Protein AF-A0A661URQ0-F1 (afdb_monomer_lite)

Sequence (69 aa):
YGPGDFFGEMALFEGFPRSATVRAVEDSECLAMTRWDFTAELKNRPEIALGMLPVLVRRLREADQRLAD

Radius of gyration: 13.48 Å; chains: 1; bounding box: 33×27×31 Å

Secondary structure (DSSP, 8-state):
--TT----HHHHHH-PPPSS----SS--------HHHHHHHHHH-THHHHHHHHHHHHHHHHHHHHHH-

Structure (mmCIF, N/CA/C/O backbone):
data_AF-A0A661URQ0-F1
#
_entry.id   AF-A0A661URQ0-F1
#
loop_
_atom_site.group_PDB
_atom_site.id
_atom_site.type_symbol
_atom_site.label_atom_id
_atom_site.label_alt_id
_atom_site.label_comp_id
_atom_site.label_asym_id
_atom_site.label_entity_id
_atom_site.label_seq_id
_atom_site.pdbx_PDB_ins_code
_atom_site.Cartn_x
_atom_site.Cartn_y
_atom_site.Cartn_z
_atom_site.occupancy
_atom_site.B_iso_or_equiv
_atom_site.auth_seq_id
_atom_site.auth_comp_id
_atom_site.auth_asym_id
_atom_site.auth_atom_id
_atom_site.pdbx_PDB_model_num
ATOM 1 N N . TYR A 1 1 ? 7.491 -8.209 -5.357 1.00 85.38 1 TYR A N 1
ATOM 2 C CA . TYR A 1 1 ? 6.058 -8.389 -5.096 1.00 85.38 1 TYR A CA 1
ATOM 3 C C . TYR A 1 1 ? 5.724 -9.836 -5.368 1.00 85.38 1 TYR A C 1
ATOM 5 O O . TYR A 1 1 ? 5.940 -10.283 -6.487 1.00 85.38 1 TYR A O 1
ATOM 13 N N . GLY A 1 2 ? 5.283 -10.549 -4.341 1.00 90.69 2 GLY A N 1
ATOM 14 C CA . GLY A 1 2 ? 4.807 -11.928 -4.397 1.00 90.69 2 GLY A CA 1
ATOM 15 C C . GLY A 1 2 ? 3.779 -12.192 -3.289 1.00 90.69 2 GLY A C 1
ATOM 16 O O . GLY A 1 2 ? 3.329 -11.241 -2.644 1.00 90.69 2 GLY A O 1
ATOM 17 N N . PRO A 1 3 ? 3.398 -13.458 -3.050 1.00 93.38 3 PRO A N 1
ATOM 18 C CA . PRO A 1 3 ? 2.429 -13.806 -2.014 1.00 93.38 3 PRO A CA 1
ATOM 19 C C . PRO A 1 3 ? 2.792 -13.205 -0.648 1.00 93.38 3 PRO A C 1
ATOM 21 O O . PRO A 1 3 ? 3.905 -13.384 -0.157 1.00 93.38 3 PRO A O 1
ATOM 24 N N . GLY A 1 4 ? 1.849 -12.479 -0.042 1.00 89.62 4 GLY A N 1
ATOM 25 C CA . GLY A 1 4 ? 2.029 -11.806 1.250 1.00 89.62 4 GLY A CA 1
ATOM 26 C C . GLY A 1 4 ? 2.619 -10.390 1.185 1.00 89.62 4 GLY A C 1
ATOM 27 O O . GLY A 1 4 ? 2.587 -9.686 2.193 1.00 89.62 4 GLY A O 1
ATOM 28 N N . ASP A 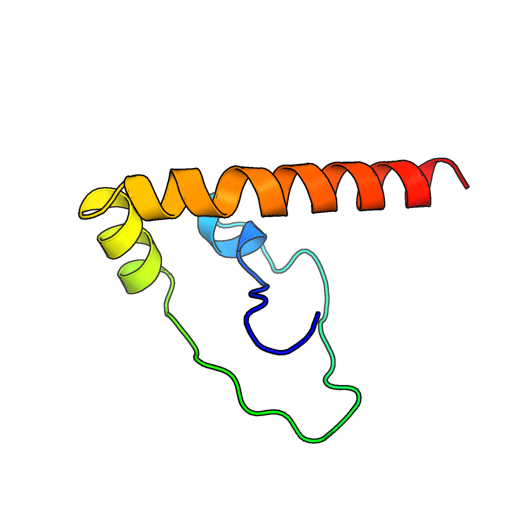1 5 ? 3.102 -9.932 0.026 1.00 91.50 5 ASP A N 1
ATOM 29 C CA . ASP A 1 5 ? 3.470 -8.525 -0.157 1.00 91.50 5 ASP A CA 1
ATOM 30 C C . ASP A 1 5 ? 2.220 -7.632 -0.309 1.00 91.50 5 ASP A C 1
ATOM 32 O O . ASP A 1 5 ? 1.166 -8.060 -0.775 1.00 91.50 5 ASP A O 1
ATOM 36 N N . PHE A 1 6 ? 2.364 -6.344 0.013 1.00 91.94 6 PHE A N 1
ATOM 37 C CA . PHE A 1 6 ? 1.345 -5.307 -0.210 1.00 91.94 6 PHE A CA 1
ATOM 38 C C . PHE A 1 6 ? 1.885 -4.176 -1.088 1.00 91.94 6 PHE A C 1
ATOM 40 O O . PHE A 1 6 ? 3.093 -3.979 -1.159 1.00 91.94 6 PHE A O 1
ATOM 47 N N . PHE A 1 7 ? 1.032 -3.384 -1.733 1.00 91.31 7 PHE A N 1
ATOM 48 C CA . PHE A 1 7 ? 1.452 -2.209 -2.508 1.00 91.31 7 PHE A CA 1
ATOM 49 C C . PHE A 1 7 ? 0.361 -1.135 -2.545 1.00 91.31 7 PHE A C 1
ATOM 51 O O . PHE A 1 7 ? -0.798 -1.390 -2.222 1.00 91.31 7 PHE A O 1
ATOM 58 N N . GLY A 1 8 ? 0.723 0.072 -2.986 1.00 89.31 8 GLY A N 1
ATOM 59 C CA . GLY A 1 8 ? -0.199 1.209 -3.088 1.00 89.31 8 GLY A CA 1
ATOM 60 C C . GLY A 1 8 ? -0.374 1.989 -1.783 1.00 89.31 8 GLY A C 1
ATOM 61 O O . GLY A 1 8 ? -1.171 2.922 -1.737 1.00 89.31 8 GLY A O 1
ATOM 62 N N . GLU A 1 9 ? 0.402 1.646 -0.758 1.00 88.00 9 GLU A N 1
ATOM 63 C CA . GLU A 1 9 ? 0.400 2.254 0.568 1.00 88.00 9 GLU A CA 1
ATOM 64 C C . GLU A 1 9 ? 0.827 3.725 0.553 1.00 88.00 9 GLU A C 1
ATOM 66 O O . GLU A 1 9 ? 0.304 4.522 1.326 1.00 88.00 9 GLU A O 1
ATOM 71 N N . MET A 1 10 ? 1.708 4.109 -0.375 1.00 81.50 10 MET A N 1
ATOM 72 C CA . MET A 1 10 ? 2.222 5.480 -0.486 1.00 81.50 10 MET A CA 1
ATOM 73 C C . MET A 1 10 ? 1.089 6.503 -0.663 1.00 81.50 10 MET A C 1
ATOM 75 O O . MET A 1 10 ? 1.036 7.517 0.029 1.00 81.50 10 MET A O 1
ATOM 79 N N . ALA A 1 11 ? 0.109 6.188 -1.517 1.00 83.69 11 ALA A N 1
ATOM 80 C CA . ALA A 1 11 ? -1.052 7.049 -1.744 1.00 83.69 11 ALA A CA 1
ATOM 81 C C . ALA A 1 11 ? -1.992 7.123 -0.523 1.00 83.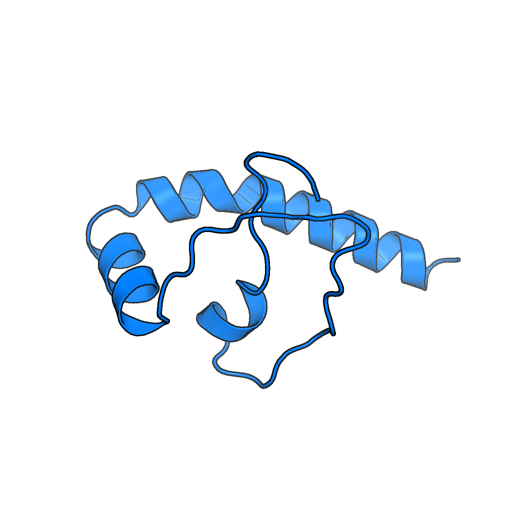69 11 ALA A C 1
ATOM 83 O O . ALA A 1 11 ? -2.746 8.086 -0.373 1.00 83.69 11 ALA A O 1
ATOM 84 N N . LEU A 1 12 ? -1.968 6.115 0.358 1.00 84.38 12 LEU A N 1
ATOM 85 C CA . LEU A 1 12 ? -2.811 6.078 1.555 1.00 84.38 12 LEU A CA 1
ATOM 86 C C . LEU A 1 12 ? -2.277 7.006 2.651 1.00 84.38 12 LEU A C 1
ATOM 88 O O . LEU A 1 12 ? -3.078 7.695 3.290 1.00 84.38 12 LEU A O 1
ATOM 92 N N . PHE A 1 13 ? -0.951 7.045 2.829 1.00 76.12 13 PHE A N 1
ATOM 93 C CA . PHE A 1 13 ? -0.288 7.871 3.840 1.00 76.12 13 PHE A CA 1
ATOM 94 C C . PHE A 1 13 ? -0.319 9.357 3.494 1.00 76.12 13 PHE A C 1
ATOM 96 O O . PHE A 1 13 ? -0.730 10.170 4.320 1.00 76.12 13 PHE A O 1
ATOM 103 N N . GLU A 1 14 ? 0.066 9.719 2.273 1.00 68.50 14 GLU A N 1
ATOM 104 C CA . GLU A 1 14 ? 0.251 11.130 1.925 1.00 68.50 14 GLU A CA 1
ATOM 105 C C . GLU A 1 14 ? -1.010 11.772 1.325 1.00 68.50 14 GLU A C 1
ATOM 107 O O . GLU A 1 14 ? -1.116 12.991 1.229 1.00 68.50 14 GLU A O 1
ATOM 112 N N . GLY A 1 15 ? -2.002 10.965 0.926 1.00 67.25 15 GLY A N 1
ATOM 113 C CA . GLY A 1 15 ? -3.193 11.459 0.229 1.00 67.25 15 GLY A CA 1
ATOM 114 C C . GLY A 1 15 ? -2.909 12.014 -1.171 1.00 67.25 15 GLY A C 1
ATOM 115 O O . GLY A 1 15 ? -3.785 12.654 -1.751 1.00 67.25 15 GLY A O 1
ATOM 116 N N . PHE A 1 16 ? -1.711 11.773 -1.708 1.00 70.62 16 PHE A N 1
ATOM 117 C CA . PHE A 1 16 ? -1.318 12.140 -3.064 1.00 70.62 16 PHE A CA 1
ATOM 118 C C . PHE A 1 16 ? -1.853 11.153 -4.119 1.00 70.62 16 PHE A C 1
ATOM 120 O O . PHE A 1 16 ? -2.296 10.046 -3.785 1.00 70.62 16 PHE A O 1
ATOM 127 N N . PRO A 1 17 ? -1.808 11.530 -5.413 1.00 77.88 17 PRO A N 1
ATOM 128 C CA . PRO A 1 17 ? -2.066 10.613 -6.518 1.00 77.88 17 PRO A CA 1
ATOM 129 C C . PRO A 1 17 ? -1.173 9.365 -6.471 1.00 77.88 17 PRO A C 1
ATOM 131 O O . PRO A 1 17 ? -0.130 9.336 -5.820 1.00 77.88 17 PRO A O 1
ATOM 134 N N . ARG A 1 18 ? -1.566 8.317 -7.205 1.00 84.81 18 ARG A N 1
ATOM 135 C CA . ARG A 1 18 ? -0.760 7.094 -7.341 1.00 84.81 18 ARG A CA 1
ATOM 136 C C . ARG A 1 18 ? 0.640 7.445 -7.863 1.00 84.81 18 ARG A C 1
ATOM 138 O O . ARG A 1 18 ? 0.761 8.012 -8.942 1.00 84.81 18 ARG A O 1
ATOM 145 N N . SER A 1 19 ? 1.677 7.070 -7.115 1.00 81.19 19 SER A N 1
ATOM 146 C CA . SER A 1 19 ? 3.082 7.345 -7.458 1.00 81.19 19 SER A CA 1
ATOM 147 C C . SER A 1 19 ? 3.632 6.447 -8.569 1.00 81.19 19 SER A C 1
ATOM 149 O O . SER A 1 19 ? 4.630 6.781 -9.199 1.00 81.19 19 SER A O 1
ATOM 151 N N . ALA A 1 20 ? 2.991 5.303 -8.811 1.00 85.44 20 ALA A N 1
ATOM 152 C CA . ALA A 1 20 ? 3.390 4.341 -9.825 1.00 85.44 20 ALA A CA 1
ATOM 153 C C . ALA A 1 20 ? 2.189 3.525 -10.322 1.00 85.44 20 ALA A C 1
ATOM 155 O O . ALA A 1 20 ? 1.168 3.400 -9.639 1.00 85.44 20 ALA A O 1
ATOM 156 N N . THR A 1 21 ? 2.349 2.929 -11.503 1.00 89.81 21 THR A N 1
ATOM 157 C CA . THR A 1 21 ? 1.434 1.913 -12.035 1.00 89.81 21 THR A CA 1
ATOM 158 C C . THR A 1 21 ? 1.943 0.527 -11.655 1.00 89.81 21 THR A C 1
ATOM 160 O O . THR A 1 21 ? 3.131 0.246 -11.791 1.00 89.81 21 THR A O 1
ATOM 163 N N . VAL A 1 22 ? 1.042 -0.348 -11.212 1.00 91.19 22 VAL A N 1
ATOM 164 C CA . VAL A 1 22 ? 1.327 -1.768 -10.973 1.00 91.19 22 VAL A CA 1
ATOM 165 C C . VAL A 1 22 ? 0.535 -2.585 -11.985 1.00 91.19 22 VAL A C 1
ATOM 167 O O . VAL A 1 22 ? -0.648 -2.327 -12.200 1.00 91.19 22 VAL A O 1
ATOM 170 N N . ARG A 1 23 ? 1.192 -3.562 -12.611 1.00 95.06 23 ARG A N 1
ATOM 171 C CA . ARG A 1 23 ? 0.583 -4.499 -13.556 1.00 95.06 23 ARG A CA 1
ATOM 172 C C . ARG A 1 23 ? 0.888 -5.920 -13.096 1.00 95.06 23 ARG A C 1
ATOM 174 O O . ARG A 1 23 ? 2.045 -6.229 -12.829 1.00 95.06 23 ARG A O 1
ATOM 181 N N . ALA A 1 24 ? -0.140 -6.761 -13.020 1.00 96.38 24 ALA A N 1
ATOM 182 C CA . ALA A 1 24 ? 0.043 -8.187 -12.786 1.00 96.38 24 ALA A CA 1
ATOM 183 C C . ALA A 1 24 ? 0.785 -8.812 -13.980 1.00 96.38 24 ALA A C 1
ATOM 185 O O . ALA A 1 24 ? 0.453 -8.533 -15.136 1.00 96.38 24 ALA A O 1
ATOM 186 N N . VAL A 1 25 ? 1.815 -9.607 -13.693 1.00 96.31 25 VAL A N 1
ATOM 187 C CA . VAL A 1 25 ? 2.604 -10.326 -14.710 1.00 96.31 25 VAL A CA 1
ATOM 188 C C . VAL A 1 25 ? 2.045 -11.722 -14.996 1.00 96.31 25 VAL A C 1
ATOM 190 O O . VAL A 1 25 ? 2.337 -12.290 -16.042 1.00 96.31 25 VAL A O 1
ATOM 193 N N . GLU A 1 26 ? 1.214 -12.230 -14.089 1.00 96.25 26 GLU A N 1
ATOM 194 C CA . GLU A 1 26 ? 0.522 -13.518 -14.134 1.00 96.25 26 GLU A CA 1
ATOM 195 C C . GLU A 1 26 ? -0.836 -13.402 -13.421 1.00 96.25 26 GLU A C 1
ATOM 197 O O . GLU A 1 26 ? -1.091 -12.406 -12.732 1.00 96.25 26 GLU A O 1
ATOM 202 N N . ASP A 1 27 ? -1.703 -14.406 -13.573 1.00 97.50 27 ASP A N 1
ATOM 203 C CA . ASP A 1 27 ? -2.997 -14.453 -12.883 1.00 97.50 27 ASP A CA 1
ATOM 204 C C . ASP A 1 27 ? -2.790 -14.385 -11.365 1.00 97.50 27 ASP A C 1
ATOM 206 O O . ASP A 1 27 ? -2.054 -15.176 -10.779 1.00 97.50 27 ASP A O 1
ATOM 210 N N . SER A 1 28 ? -3.407 -13.388 -10.730 1.00 96.00 28 SER A N 1
ATOM 211 C CA . SER A 1 28 ? -3.149 -13.032 -9.335 1.00 96.00 28 SER A CA 1
ATOM 212 C C . SER A 1 28 ? -4.447 -12.715 -8.603 1.00 96.00 28 SER A C 1
ATOM 214 O O . SER A 1 28 ? -5.306 -12.005 -9.126 1.00 96.00 28 SER A O 1
ATOM 216 N N . GLU A 1 29 ? -4.545 -13.157 -7.352 1.00 96.69 29 GLU A N 1
ATOM 217 C CA . GLU A 1 29 ? -5.578 -12.718 -6.415 1.00 96.69 29 GLU A CA 1
ATOM 218 C C . GLU A 1 29 ? -4.972 -11.767 -5.384 1.00 96.69 29 GLU A C 1
ATOM 220 O O . GLU A 1 29 ? -3.863 -11.973 -4.888 1.00 96.69 29 GLU A O 1
ATOM 225 N N . CYS A 1 30 ? -5.689 -10.691 -5.068 1.00 96.19 30 CYS A N 1
ATOM 226 C CA . CYS A 1 30 ? -5.243 -9.689 -4.107 1.00 96.19 30 CYS A CA 1
ATOM 227 C C . CYS A 1 30 ? -6.382 -9.316 -3.166 1.00 96.19 30 CYS A C 1
ATOM 229 O O . CYS A 1 30 ? -7.523 -9.131 -3.590 1.00 96.19 30 CYS A O 1
ATOM 231 N N . LEU A 1 31 ? -6.045 -9.120 -1.893 1.00 96.19 31 LEU A N 1
ATOM 232 C CA . LEU A 1 31 ? -6.942 -8.467 -0.951 1.00 96.19 31 LEU A CA 1
ATOM 233 C C . LEU A 1 31 ? -6.878 -6.956 -1.175 1.00 96.19 31 LEU A C 1
ATOM 235 O O . LEU A 1 31 ? -5.797 -6.370 -1.233 1.00 96.19 31 LEU A O 1
ATOM 239 N N . ALA A 1 32 ? -8.044 -6.327 -1.291 1.00 94.25 32 ALA A N 1
ATOM 240 C CA . ALA A 1 32 ? -8.165 -4.883 -1.408 1.00 94.25 32 ALA A CA 1
ATOM 241 C C . ALA A 1 32 ? -8.663 -4.294 -0.088 1.00 94.25 32 ALA A C 1
ATOM 243 O O . ALA A 1 32 ? -9.590 -4.814 0.529 1.00 94.25 32 ALA A O 1
ATOM 244 N N . MET A 1 33 ? -8.062 -3.180 0.316 1.00 92.88 33 MET A N 1
ATOM 245 C CA . MET A 1 33 ? -8.458 -2.426 1.498 1.00 92.88 33 MET A CA 1
ATOM 246 C C . MET A 1 33 ? -8.628 -0.962 1.119 1.00 92.88 33 MET A C 1
ATOM 248 O O . MET A 1 33 ? -7.834 -0.399 0.359 1.00 92.88 33 MET A O 1
ATOM 252 N N . THR A 1 34 ? -9.689 -0.348 1.625 1.00 92.75 34 THR A N 1
ATOM 253 C CA . THR A 1 34 ? -9.972 1.061 1.368 1.00 92.75 34 THR A CA 1
ATOM 254 C C . THR A 1 34 ? -9.086 1.949 2.242 1.00 92.75 34 THR A C 1
ATOM 256 O O . THR A 1 34 ? -8.519 1.514 3.246 1.00 92.75 34 THR A O 1
ATOM 259 N N . ARG A 1 35 ? -8.983 3.237 1.896 1.00 89.88 35 ARG A N 1
ATOM 260 C CA . ARG A 1 35 ? -8.202 4.186 2.701 1.00 89.88 35 ARG A CA 1
ATOM 261 C C . ARG A 1 35 ? -8.765 4.357 4.112 1.00 89.88 35 ARG A C 1
ATOM 263 O O . ARG A 1 35 ? -7.980 4.494 5.050 1.00 89.88 35 ARG A O 1
ATOM 270 N N . TRP A 1 36 ? -10.090 4.394 4.265 1.00 91.88 36 TRP A N 1
ATOM 271 C CA . TRP A 1 36 ? -10.708 4.596 5.577 1.00 91.88 36 TRP A CA 1
ATOM 272 C C . TRP A 1 36 ? -10.516 3.372 6.470 1.00 91.88 36 TRP A C 1
ATOM 274 O O . TRP A 1 36 ? -10.151 3.558 7.627 1.00 91.88 36 TRP A O 1
ATOM 284 N N . ASP A 1 37 ? -10.639 2.159 5.922 1.00 94.31 37 ASP A N 1
ATOM 285 C CA . ASP A 1 37 ? -10.384 0.921 6.667 1.00 94.31 37 ASP A CA 1
ATOM 286 C C . ASP A 1 37 ? -8.912 0.838 7.082 1.00 94.31 37 ASP A C 1
ATOM 288 O O . ASP A 1 37 ? -8.611 0.659 8.257 1.00 94.31 37 ASP A O 1
ATOM 292 N N . PHE A 1 38 ? -7.985 1.100 6.153 1.00 92.06 38 PHE A N 1
ATOM 293 C CA . PHE A 1 38 ? -6.553 1.131 6.456 1.00 92.06 38 PHE A CA 1
ATOM 294 C C . PHE A 1 38 ? -6.221 2.137 7.565 1.00 92.06 38 PHE A C 1
ATOM 296 O O . PHE A 1 38 ? -5.526 1.819 8.527 1.00 92.06 38 PHE A O 1
ATOM 303 N N . THR A 1 39 ? -6.759 3.355 7.466 1.00 90.94 39 THR A N 1
ATOM 304 C CA . THR A 1 39 ? -6.532 4.403 8.473 1.00 90.94 39 THR A CA 1
ATOM 305 C C . THR A 1 39 ? -7.127 4.025 9.829 1.00 90.94 39 THR A C 1
ATOM 307 O O . THR A 1 39 ? -6.529 4.327 10.862 1.00 90.94 39 THR A O 1
ATOM 310 N N . ALA A 1 40 ? -8.304 3.395 9.844 1.00 94.62 40 ALA A N 1
ATOM 311 C CA . ALA A 1 40 ? -8.939 2.925 11.068 1.00 94.62 40 ALA A CA 1
ATOM 312 C C . ALA A 1 40 ? -8.103 1.823 11.731 1.00 94.62 40 ALA A C 1
ATOM 314 O O . ALA A 1 40 ? -7.830 1.912 12.928 1.00 94.62 40 ALA A O 1
ATOM 315 N N . GLU A 1 41 ? -7.619 0.849 10.960 1.00 94.81 41 GLU A N 1
ATOM 316 C CA . GLU A 1 41 ? -6.771 -0.226 11.477 1.00 94.81 41 GLU A CA 1
ATOM 317 C C . GLU A 1 41 ? -5.440 0.299 12.017 1.00 94.81 41 GLU A C 1
ATOM 319 O O . GLU A 1 41 ? -5.058 -0.072 13.121 1.00 94.81 41 GLU A O 1
ATOM 324 N N . LEU A 1 42 ? -4.775 1.239 11.337 1.00 92.69 42 LEU A N 1
ATOM 325 C CA . LEU A 1 42 ? -3.545 1.839 11.873 1.00 92.69 42 LEU A CA 1
ATOM 326 C C . LEU A 1 42 ? -3.763 2.580 13.202 1.00 92.69 42 LEU A C 1
ATOM 328 O O . LEU A 1 42 ? -2.861 2.618 14.037 1.00 92.69 42 LEU A O 1
ATOM 332 N N . LYS A 1 43 ? -4.943 3.178 13.407 1.00 93.44 43 LYS A N 1
ATOM 333 C CA . LYS A 1 43 ? -5.294 3.859 14.664 1.00 93.44 43 LYS A CA 1
ATOM 334 C C . LYS A 1 43 ? -5.633 2.876 15.781 1.00 93.44 43 LYS A C 1
ATOM 336 O O . LYS A 1 43 ? -5.248 3.107 16.923 1.00 93.44 43 LYS A O 1
ATOM 341 N N . ASN A 1 44 ? -6.359 1.811 15.453 1.0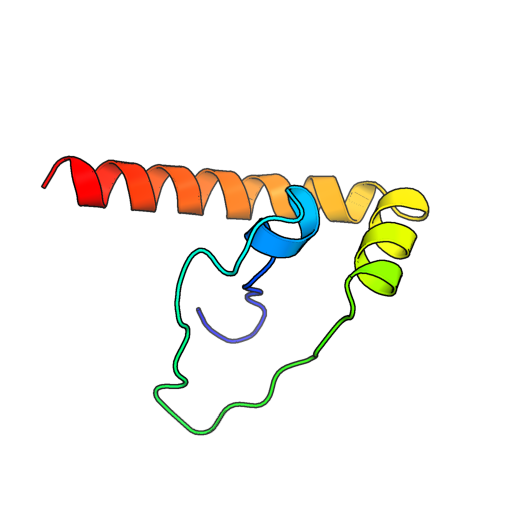0 97.50 44 ASN A N 1
ATOM 342 C CA . ASN A 1 44 ? -6.827 0.822 16.423 1.00 97.50 44 ASN A CA 1
ATOM 343 C C . ASN A 1 44 ? -5.749 -0.214 16.776 1.00 97.50 44 ASN A C 1
ATOM 345 O O . ASN A 1 44 ? -5.786 -0.777 17.868 1.00 97.50 44 ASN A O 1
ATOM 349 N N . ARG A 1 45 ? -4.807 -0.465 15.858 1.00 97.06 45 ARG A N 1
ATOM 350 C CA . ARG A 1 45 ? -3.735 -1.467 15.945 1.00 97.06 45 ARG A CA 1
ATOM 351 C C . ARG A 1 45 ? -2.402 -0.892 15.440 1.00 97.06 45 ARG A C 1
ATOM 353 O O . ARG A 1 45 ? -1.947 -1.237 14.342 1.00 97.06 45 ARG A O 1
ATOM 360 N N . PRO A 1 46 ? -1.751 0.005 16.203 1.00 94.75 46 PRO A N 1
ATOM 361 C CA . PRO A 1 46 ? -0.502 0.654 15.791 1.00 94.75 46 PRO A CA 1
ATOM 362 C C . PRO A 1 46 ? 0.645 -0.316 15.462 1.00 94.75 46 PRO A C 1
ATOM 364 O O . PRO A 1 46 ? 1.548 0.021 14.695 1.00 94.75 46 PRO A O 1
ATOM 367 N N . GLU A 1 47 ? 0.609 -1.537 15.994 1.00 96.25 47 GLU A N 1
ATOM 368 C CA . GLU A 1 47 ? 1.532 -2.625 15.671 1.00 96.25 47 GLU A CA 1
ATOM 369 C C . GLU A 1 47 ? 1.576 -2.960 14.172 1.00 96.25 47 GLU A C 1
ATOM 371 O O . GLU A 1 47 ? 2.626 -3.363 13.669 1.00 96.25 47 GLU A O 1
ATOM 376 N N . ILE A 1 48 ? 0.486 -2.717 13.434 1.00 93.19 48 ILE A N 1
ATOM 377 C CA . ILE A 1 48 ? 0.452 -2.869 11.975 1.00 93.19 48 ILE A CA 1
ATOM 378 C C . ILE A 1 48 ? 1.445 -1.900 11.329 1.00 93.19 48 ILE A C 1
ATOM 380 O O . ILE A 1 48 ? 2.251 -2.313 10.496 1.00 93.19 48 ILE A O 1
ATOM 384 N N . ALA A 1 49 ? 1.450 -0.628 11.747 1.00 91.12 49 ALA A N 1
ATOM 385 C CA . ALA A 1 49 ? 2.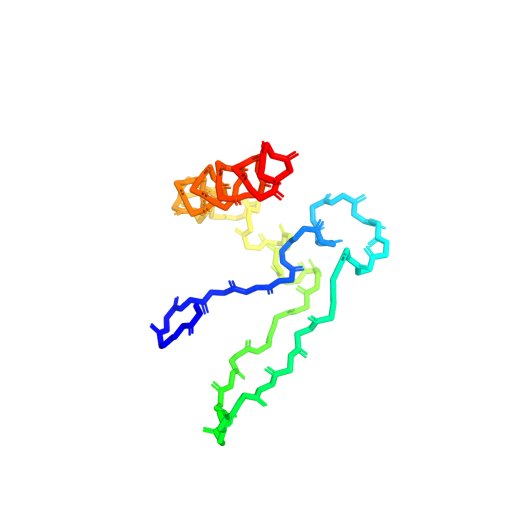391 0.361 11.224 1.00 91.12 49 ALA A CA 1
ATOM 386 C C . ALA A 1 49 ? 3.840 -0.058 11.505 1.00 91.12 49 ALA A C 1
ATOM 388 O O . ALA A 1 49 ? 4.683 0.002 10.610 1.00 91.12 49 ALA A O 1
ATOM 389 N N . LEU A 1 50 ? 4.119 -0.545 12.719 1.00 94.31 50 LEU A N 1
ATOM 390 C CA . LEU A 1 50 ? 5.449 -1.032 13.096 1.00 94.31 50 LEU A CA 1
ATOM 391 C C . LEU A 1 50 ? 5.902 -2.209 12.221 1.00 94.31 50 LEU A C 1
ATOM 393 O O . LEU A 1 50 ? 7.064 -2.253 11.821 1.00 94.31 50 LEU A O 1
ATOM 397 N N . GLY A 1 51 ? 4.990 -3.120 11.869 1.00 92.31 51 GLY A N 1
ATOM 398 C CA . GLY A 1 51 ? 5.265 -4.218 10.938 1.00 92.31 51 GLY A CA 1
ATOM 399 C C . GLY A 1 51 ? 5.510 -3.761 9.494 1.00 92.31 51 GLY A C 1
ATOM 400 O O . GLY A 1 51 ? 6.264 -4.402 8.762 1.00 92.31 51 GLY A O 1
ATOM 401 N N . MET A 1 52 ? 4.924 -2.636 9.080 1.00 91.44 52 MET A N 1
ATOM 402 C CA . MET A 1 52 ? 5.103 -2.080 7.734 1.00 91.44 52 MET A CA 1
ATOM 403 C C . MET A 1 52 ? 6.418 -1.310 7.563 1.00 91.44 52 MET A C 1
ATOM 405 O O . MET A 1 52 ? 6.977 -1.310 6.464 1.00 91.44 52 MET A O 1
ATOM 409 N N . LEU A 1 53 ? 6.927 -0.663 8.620 1.00 92.06 53 LEU A N 1
ATOM 410 C CA . LEU A 1 53 ? 8.124 0.190 8.554 1.00 92.06 53 LEU A CA 1
ATOM 411 C C . LEU A 1 53 ? 9.340 -0.492 7.892 1.00 92.06 53 LEU A C 1
ATOM 413 O O . LEU A 1 53 ? 9.926 0.121 6.997 1.00 92.06 53 LEU A O 1
ATOM 417 N N . PRO A 1 54 ? 9.717 -1.746 8.223 1.00 92.81 54 PRO A N 1
ATOM 418 C CA . PRO A 1 54 ? 10.841 -2.415 7.565 1.00 92.81 54 PRO A CA 1
ATOM 419 C C . PRO A 1 54 ? 10.652 -2.578 6.052 1.00 92.81 54 PRO A C 1
ATOM 421 O O . PRO A 1 54 ? 11.608 -2.439 5.286 1.00 92.81 54 PRO A O 1
ATOM 424 N N . VAL A 1 55 ?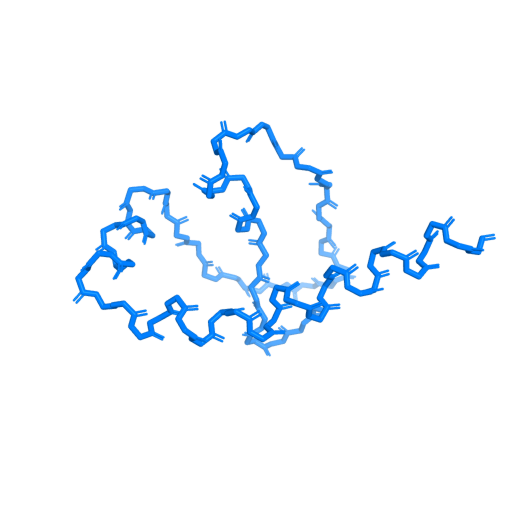 9.419 -2.841 5.606 1.00 90.81 55 VAL A N 1
ATOM 425 C CA . VAL A 1 55 ? 9.086 -2.999 4.183 1.00 90.81 55 VAL A CA 1
ATOM 426 C C . VAL A 1 55 ? 9.231 -1.665 3.451 1.00 90.81 55 VAL A C 1
ATOM 428 O O . VAL A 1 55 ? 9.807 -1.627 2.363 1.00 90.81 55 VAL A O 1
ATOM 431 N 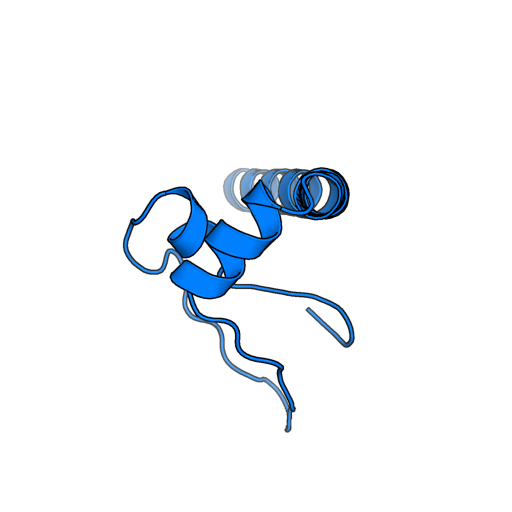N . LEU A 1 56 ? 8.766 -0.571 4.060 1.00 89.94 56 LEU A N 1
ATOM 432 C CA . LEU A 1 56 ? 8.895 0.781 3.511 1.00 89.94 56 LEU A CA 1
ATOM 433 C C . LEU A 1 56 ? 10.360 1.223 3.415 1.00 89.94 56 LEU A C 1
ATOM 435 O O . LEU A 1 56 ? 10.786 1.711 2.370 1.00 89.94 56 LEU A O 1
ATOM 439 N N . VAL A 1 57 ? 11.155 0.988 4.464 1.00 92.31 57 VAL A N 1
ATOM 440 C CA . VAL A 1 57 ? 12.592 1.314 4.470 1.00 92.31 57 VAL A CA 1
ATOM 441 C C . VAL A 1 57 ? 13.336 0.534 3.387 1.00 92.31 57 VAL A C 1
ATOM 443 O O . VAL A 1 57 ? 14.167 1.108 2.682 1.00 92.31 57 VAL A O 1
ATOM 446 N N . ARG A 1 58 ? 13.028 -0.758 3.206 1.00 91.19 58 ARG A N 1
ATOM 447 C CA . ARG A 1 58 ? 13.605 -1.560 2.116 1.00 91.19 58 ARG A CA 1
ATOM 448 C C . ARG A 1 58 ? 13.297 -0.941 0.750 1.00 91.19 58 ARG A C 1
ATOM 450 O O . ARG A 1 58 ? 14.214 -0.751 -0.042 1.00 91.19 58 ARG A O 1
ATOM 457 N N . ARG A 1 59 ? 12.037 -0.576 0.500 1.00 87.75 59 ARG A N 1
ATOM 458 C CA . ARG A 1 59 ? 11.607 0.023 -0.777 1.00 87.75 59 ARG A CA 1
ATOM 459 C C . ARG A 1 59 ? 12.254 1.369 -1.053 1.00 87.75 59 ARG A C 1
ATOM 461 O O . ARG A 1 59 ? 12.599 1.633 -2.199 1.00 87.75 59 ARG A O 1
ATOM 468 N N . LEU A 1 60 ? 12.421 2.201 -0.025 1.00 88.19 60 LEU A N 1
ATOM 469 C CA . LEU A 1 60 ? 13.113 3.480 -0.161 1.00 88.19 60 LEU A CA 1
ATOM 470 C C . LEU A 1 60 ? 14.555 3.260 -0.631 1.00 88.19 60 LEU A C 1
ATOM 472 O O . LEU A 1 60 ? 14.964 3.841 -1.627 1.00 88.19 60 LEU A O 1
ATOM 476 N N . ARG A 1 61 ? 15.282 2.329 -0.001 1.00 91.50 61 ARG A N 1
ATOM 477 C CA . ARG A 1 61 ? 16.656 1.990 -0.408 1.00 91.50 61 ARG A CA 1
ATOM 478 C C . ARG A 1 61 ? 16.732 1.468 -1.845 1.00 91.50 61 ARG A C 1
ATOM 480 O O . ARG A 1 61 ? 17.630 1.854 -2.582 1.00 91.50 61 ARG A O 1
ATOM 487 N N . GLU A 1 62 ? 15.795 0.613 -2.249 1.00 89.62 62 GLU A N 1
ATOM 488 C CA . GLU A 1 62 ? 15.704 0.102 -3.626 1.00 89.62 62 GLU A CA 1
ATOM 489 C C . GLU A 1 62 ? 15.329 1.199 -4.641 1.00 89.62 62 GLU A C 1
ATOM 491 O O . GLU A 1 62 ? 15.672 1.109 -5.819 1.00 89.62 62 GLU A O 1
ATOM 496 N N . ALA A 1 63 ? 14.572 2.218 -4.227 1.00 86.25 63 ALA A N 1
ATOM 497 C CA . ALA A 1 63 ? 14.258 3.372 -5.063 1.00 86.25 63 ALA A CA 1
ATOM 498 C C . ALA A 1 63 ? 15.476 4.289 -5.228 1.00 86.25 63 ALA A C 1
ATOM 500 O O . ALA A 1 63 ? 15.796 4.644 -6.358 1.00 86.25 63 ALA A O 1
ATOM 501 N N . ASP A 1 64 ? 16.184 4.590 -4.138 1.00 90.00 64 ASP A N 1
ATOM 502 C CA . ASP A 1 64 ? 17.401 5.409 -4.160 1.00 90.00 64 ASP A CA 1
ATOM 503 C C . ASP A 1 64 ? 18.499 4.769 -5.020 1.00 90.00 64 ASP A C 1
ATOM 505 O O . ASP A 1 64 ? 19.147 5.453 -5.806 1.00 90.00 64 ASP A O 1
ATOM 509 N N . GLN A 1 65 ? 18.675 3.446 -4.931 1.00 90.75 65 GLN A N 1
ATOM 510 C CA . GLN A 1 65 ? 19.636 2.711 -5.763 1.00 90.75 65 GLN A CA 1
ATOM 511 C C . GLN A 1 65 ? 19.337 2.849 -7.259 1.00 90.75 65 GLN A C 1
ATOM 513 O O . GLN A 1 65 ? 20.244 3.107 -8.037 1.00 90.75 65 GLN A O 1
ATOM 518 N N . ARG A 1 66 ? 18.061 2.774 -7.658 1.00 85.88 66 ARG A N 1
ATOM 519 C CA . ARG A 1 66 ? 17.647 2.942 -9.062 1.00 85.88 66 ARG A CA 1
ATOM 520 C C . ARG A 1 66 ? 17.843 4.355 -9.611 1.00 85.88 66 ARG A C 1
ATOM 522 O O . ARG A 1 66 ? 17.760 4.526 -10.818 1.00 85.88 66 ARG A O 1
ATOM 529 N N . LEU A 1 67 ? 18.005 5.356 -8.746 1.00 83.81 67 LEU A N 1
ATOM 530 C CA . LEU A 1 67 ? 18.317 6.731 -9.149 1.00 83.81 67 LEU A CA 1
ATOM 531 C C . LEU A 1 67 ? 19.827 6.986 -9.233 1.00 83.81 67 LEU A C 1
ATOM 533 O O . LEU A 1 67 ? 20.235 7.982 -9.826 1.00 83.81 67 LEU A O 1
ATOM 537 N N . ALA A 1 68 ? 20.634 6.143 -8.585 1.00 79.12 68 ALA A N 1
ATOM 538 C CA . ALA A 1 68 ? 22.090 6.241 -8.585 1.00 79.12 68 ALA A CA 1
ATOM 539 C C . ALA A 1 68 ? 22.743 5.540 -9.792 1.00 79.12 68 ALA A C 1
ATOM 541 O O . ALA A 1 68 ? 23.890 5.859 -10.109 1.00 79.12 68 ALA A O 1
ATOM 542 N N . ASP A 1 69 ? 22.011 4.628 -10.438 1.00 58.22 69 ASP A N 1
ATOM 543 C CA . ASP A 1 69 ? 22.360 3.952 -11.696 1.00 58.22 69 ASP A CA 1
ATOM 544 C C . ASP A 1 69 ? 21.816 4.715 -12.920 1.00 58.22 69 ASP A C 1
ATOM 546 O O . ASP A 1 69 ? 22.524 4.756 -13.956 1.00 58.22 69 ASP A O 1
#

pLDDT: mean 89.31, std 7.51, range [58.22, 97.5]

Foldseek 3Di:
DDPPDDDPVVCLVPVDPRPDDDDDPDDDDDDDDDSVRVVVCCVVPVVVVVVCVVVVVVVVVVVVVVVVD